Protein AF-A0A442UC63-F1 (afdb_monomer_lite)

Sequence (68 aa):
MSIRRIALTSAAVTLAFTILAQARPDTRAMTCQQTQALIQSQGSAVLTTGPNTYALYVRRYSNACDWS

Secondary structure (DSSP, 8-state):
--HHHHHHHHTTGGG------PPPPBGGGS-HHHHHHHHHHHSEEEEE-SSS-EEEEETTT--TT---

Radius of gyration: 20.33 Å; chains: 1; bounding box: 53×32×38 Å

Structure (mmCIF, N/CA/C/O backbone):
data_AF-A0A442UC63-F1
#
_entry.id   AF-A0A442UC63-F1
#
loop_
_atom_site.group_PDB
_atom_site.id
_atom_site.type_symbol
_atom_site.label_atom_id
_atom_site.label_alt_id
_atom_site.label_comp_id
_atom_site.label_asym_id
_atom_site.label_entity_id
_atom_site.label_seq_id
_atom_site.pdbx_PDB_ins_code
_atom_site.Cartn_x
_atom_site.Cartn_y
_atom_site.Cartn_z
_atom_site.occupancy
_atom_site.B_iso_or_equiv
_atom_site.auth_seq_id
_atom_site.auth_comp_id
_atom_site.auth_asym_id
_atom_site.auth_atom_id
_atom_site.pdbx_PDB_model_num
ATOM 1 N N . MET A 1 1 ? -44.161 18.799 -23.729 1.00 52.41 1 MET A N 1
ATOM 2 C CA . MET A 1 1 ? -42.738 18.892 -23.323 1.00 52.41 1 MET A CA 1
ATOM 3 C C . MET A 1 1 ? -41.883 18.304 -24.438 1.00 52.41 1 MET A C 1
ATOM 5 O O . MET A 1 1 ? -42.086 17.158 -24.800 1.00 52.41 1 MET A O 1
ATOM 9 N N . SER A 1 2 ? -41.037 19.121 -25.072 1.00 54.38 2 SER A N 1
ATOM 10 C CA . SER A 1 2 ? -40.352 18.775 -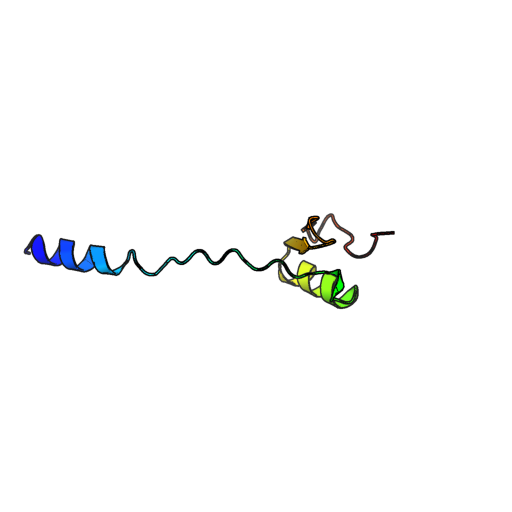26.328 1.00 54.38 2 SER A CA 1
ATOM 11 C C . SER A 1 2 ? -39.251 17.730 -26.110 1.00 54.38 2 SER A C 1
ATOM 13 O O . SER A 1 2 ? -38.325 17.978 -25.338 1.00 54.38 2 SER A O 1
ATOM 15 N N . ILE A 1 3 ? -39.326 16.608 -26.837 1.00 61.53 3 ILE A N 1
ATOM 16 C CA . ILE A 1 3 ? -38.338 15.507 -26.895 1.00 61.53 3 ILE A CA 1
ATOM 17 C C . ILE A 1 3 ? -36.899 16.028 -27.084 1.00 61.53 3 ILE A C 1
ATOM 19 O O . ILE A 1 3 ? -35.945 15.462 -26.555 1.00 61.53 3 ILE A O 1
ATOM 23 N N . ARG A 1 4 ? -36.747 17.186 -27.740 1.00 57.41 4 ARG A N 1
ATOM 24 C CA . ARG A 1 4 ? -35.472 17.889 -27.933 1.00 57.41 4 ARG A CA 1
ATOM 25 C C . ARG A 1 4 ? -34.775 18.252 -26.611 1.00 57.41 4 ARG A C 1
ATOM 27 O O . ARG A 1 4 ? -33.558 18.159 -26.528 1.00 57.41 4 ARG A O 1
ATOM 34 N N . ARG A 1 5 ? -35.528 18.623 -25.566 1.00 55.34 5 ARG A N 1
ATOM 35 C CA . ARG A 1 5 ? -34.982 18.997 -24.242 1.00 55.34 5 ARG A CA 1
ATOM 36 C C . ARG A 1 5 ? -34.501 17.785 -23.436 1.00 55.34 5 ARG A C 1
ATOM 38 O O . ARG A 1 5 ? -33.576 17.913 -22.639 1.00 55.34 5 ARG A O 1
ATOM 45 N N . ILE A 1 6 ? -35.105 16.619 -23.669 1.00 59.59 6 ILE A N 1
ATOM 46 C CA . ILE A 1 6 ? -34.728 15.358 -23.015 1.00 59.59 6 ILE A CA 1
ATOM 47 C C . ILE A 1 6 ? -33.427 14.826 -23.636 1.00 59.59 6 ILE A C 1
ATOM 49 O O . ILE A 1 6 ? -32.508 14.461 -22.915 1.00 59.59 6 ILE A O 1
ATOM 53 N N . ALA A 1 7 ? -33.292 14.900 -24.965 1.00 58.59 7 ALA A N 1
ATOM 54 C CA . ALA A 1 7 ? -32.069 14.486 -25.659 1.00 58.59 7 ALA A CA 1
ATOM 55 C C . ALA A 1 7 ? -30.838 15.348 -25.297 1.00 58.59 7 ALA A C 1
ATOM 57 O O . ALA A 1 7 ? -29.728 14.835 -25.164 1.00 58.59 7 ALA A O 1
ATOM 58 N N . LEU A 1 8 ? -31.034 16.658 -25.106 1.00 56.47 8 LEU A N 1
ATOM 59 C CA . LEU A 1 8 ? -29.963 17.592 -24.730 1.00 56.47 8 LEU A CA 1
ATOM 60 C C . LEU A 1 8 ? -29.468 17.400 -23.286 1.00 56.47 8 LEU A C 1
ATOM 62 O O . LEU A 1 8 ? -28.308 17.681 -23.005 1.00 56.47 8 LEU A O 1
ATOM 66 N N . THR A 1 9 ? -30.313 16.904 -22.379 1.00 58.16 9 THR A N 1
ATOM 67 C CA . THR A 1 9 ? -29.934 16.677 -20.973 1.00 58.16 9 THR A CA 1
ATOM 68 C C . THR A 1 9 ? -29.241 15.330 -20.762 1.00 58.16 9 THR A C 1
ATOM 70 O O . THR A 1 9 ? -28.331 15.244 -19.942 1.00 58.16 9 THR A O 1
ATOM 73 N N . SER A 1 10 ? -29.575 14.300 -21.549 1.00 56.81 10 SER A N 1
ATOM 74 C CA . SER A 1 10 ? -28.918 12.986 -21.471 1.00 56.81 10 SER A CA 1
ATOM 75 C C . SER A 1 10 ? -27.464 12.983 -21.958 1.00 56.81 10 SER A C 1
ATOM 77 O O . SER A 1 10 ? -26.646 12.247 -21.414 1.00 56.81 10 SER A O 1
ATOM 79 N N . ALA A 1 11 ? -27.112 13.818 -22.943 1.00 57.56 11 ALA A N 1
ATOM 80 C CA . ALA A 1 11 ? -25.755 13.857 -23.502 1.00 57.56 11 ALA A CA 1
ATOM 81 C C . ALA A 1 11 ? -24.704 14.452 -22.542 1.00 57.56 11 ALA A C 1
ATOM 83 O O . ALA A 1 11 ? -23.516 14.174 -22.680 1.00 57.56 11 ALA A O 1
ATOM 84 N N . ALA A 1 12 ? -25.123 15.253 -21.556 1.00 58.88 12 ALA A N 1
ATOM 85 C CA . ALA A 1 12 ? -24.209 15.904 -20.617 1.00 58.88 12 ALA A CA 1
ATOM 86 C C . ALA A 1 12 ? -23.709 14.969 -19.498 1.00 58.88 12 ALA A C 1
ATOM 88 O O . ALA A 1 12 ? -22.657 15.218 -18.916 1.00 58.88 12 ALA A O 1
ATOM 89 N N . VAL A 1 13 ? -24.436 13.888 -19.194 1.00 61.75 13 VAL A N 1
ATOM 90 C CA . VAL A 1 13 ? -24.146 13.021 -18.034 1.00 61.75 13 VAL A CA 1
ATOM 91 C C . VAL A 1 13 ? -23.081 11.958 -18.342 1.00 61.75 13 VAL A C 1
ATOM 93 O O . VAL A 1 13 ? -22.419 11.457 -17.437 1.00 61.75 13 VAL A O 1
ATOM 96 N N . THR A 1 14 ? -22.844 11.634 -19.613 1.00 61.66 14 THR A N 1
ATOM 97 C CA . THR A 1 14 ? -21.941 10.537 -20.005 1.00 61.66 14 THR A CA 1
ATOM 98 C C . THR A 1 14 ? -20.449 10.883 -19.991 1.00 61.66 14 THR A C 1
ATOM 100 O O . THR A 1 14 ? -19.634 9.973 -20.099 1.00 61.66 14 THR A O 1
ATOM 103 N N . LEU A 1 15 ? -20.053 12.154 -19.837 1.00 60.12 15 LEU A N 1
ATOM 104 C CA . LEU A 1 15 ? -18.638 12.561 -19.935 1.00 60.12 15 LEU A CA 1
ATOM 105 C C . LEU A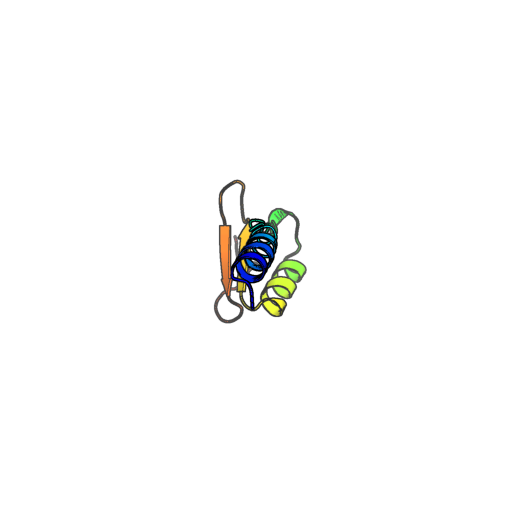 1 15 ? -17.834 12.478 -18.622 1.00 60.12 15 LEU A C 1
ATOM 107 O O . LEU A 1 15 ? -16.629 12.712 -18.647 1.00 60.12 15 LEU A O 1
ATOM 111 N N . ALA A 1 16 ? -18.452 12.156 -17.482 1.00 62.41 16 ALA A N 1
ATOM 112 C CA . ALA A 1 16 ? -17.797 12.313 -16.175 1.00 62.41 16 ALA A CA 1
ATOM 113 C C . ALA A 1 16 ? -17.172 11.036 -15.578 1.00 62.41 16 ALA A C 1
ATOM 115 O O . ALA A 1 16 ? -16.498 11.119 -14.554 1.00 62.41 16 ALA A O 1
ATOM 116 N N . PHE A 1 17 ? -17.355 9.859 -16.183 1.00 63.56 17 PHE A N 1
ATOM 117 C CA . PHE A 1 17 ? -16.822 8.608 -15.628 1.00 63.56 17 PHE A CA 1
ATOM 118 C C . PHE A 1 17 ? -15.465 8.257 -16.242 1.00 63.56 17 PHE A C 1
ATOM 120 O O . PHE A 1 17 ? -15.337 7.310 -17.017 1.00 63.56 17 PHE A O 1
ATOM 127 N N . THR A 1 18 ? -14.424 9.011 -15.888 1.00 64.50 18 THR A N 1
ATOM 128 C CA . THR A 1 18 ? -13.050 8.545 -16.091 1.00 64.50 18 THR A CA 1
ATOM 129 C C . THR A 1 18 ? -12.742 7.497 -15.025 1.00 64.50 18 THR A C 1
ATOM 131 O O . THR A 1 18 ? -12.539 7.803 -13.851 1.00 64.50 18 THR A O 1
ATOM 134 N N . ILE A 1 19 ? -12.741 6.221 -15.419 1.00 61.16 19 ILE A N 1
ATOM 135 C CA . ILE A 1 19 ? -12.314 5.126 -14.545 1.00 61.16 19 ILE A CA 1
ATOM 136 C C . ILE A 1 19 ? -10.792 5.228 -14.415 1.00 61.16 19 ILE A C 1
ATOM 138 O O . ILE A 1 19 ? -10.042 4.599 -15.159 1.00 61.16 19 ILE A O 1
ATOM 142 N N . LEU A 1 20 ? -10.316 6.080 -13.507 1.00 61.53 20 LEU A N 1
ATOM 143 C CA . LEU A 1 20 ? -8.915 6.068 -13.114 1.00 61.53 20 LEU A CA 1
ATOM 144 C C . LEU A 1 20 ? -8.660 4.709 -12.469 1.00 61.53 20 LEU A C 1
ATOM 146 O O . LEU A 1 20 ? -9.196 4.420 -11.394 1.00 61.53 20 LEU A O 1
ATOM 150 N N . ALA A 1 21 ? -7.873 3.869 -13.144 1.00 64.56 21 ALA A N 1
ATOM 151 C CA . ALA A 1 21 ? -7.347 2.649 -12.555 1.00 64.56 21 ALA A CA 1
ATOM 152 C C . ALA A 1 21 ? -6.728 3.031 -11.205 1.00 64.56 21 ALA A C 1
ATOM 154 O O . ALA A 1 21 ? -5.771 3.805 -11.163 1.00 64.56 21 ALA A O 1
ATOM 155 N N . GLN A 1 22 ? -7.342 2.581 -10.106 1.00 67.06 22 GLN A N 1
ATOM 156 C CA . GLN A 1 22 ? -6.918 2.969 -8.764 1.00 67.06 22 GLN A CA 1
ATOM 157 C C . GLN A 1 22 ? -5.449 2.580 -8.604 1.00 67.06 22 GLN A C 1
ATOM 159 O O . GLN A 1 22 ? -5.094 1.405 -8.732 1.00 67.06 22 GLN A O 1
ATOM 164 N N . ALA A 1 23 ? -4.589 3.579 -8.399 1.00 70.12 23 ALA A N 1
ATOM 165 C CA . ALA A 1 23 ? -3.164 3.354 -8.249 1.00 70.12 23 ALA A CA 1
ATOM 166 C C . ALA A 1 23 ? -2.946 2.452 -7.029 1.00 70.12 23 ALA A C 1
ATOM 168 O O . ALA A 1 23 ? -3.313 2.807 -5.910 1.00 70.12 23 ALA A O 1
ATOM 169 N N . ARG A 1 24 ? -2.389 1.259 -7.261 1.00 83.06 24 ARG A N 1
ATOM 170 C CA . ARG A 1 24 ? -2.074 0.295 -6.203 1.00 83.06 24 ARG A CA 1
ATOM 171 C C . ARG A 1 24 ? -0.883 0.822 -5.406 1.00 83.06 24 ARG A C 1
ATOM 173 O O . ARG A 1 24 ? 0.179 0.992 -6.008 1.00 83.06 24 ARG A O 1
ATOM 180 N N . PRO A 1 25 ? -1.023 1.067 -4.093 1.00 85.75 25 PRO A N 1
ATOM 181 C CA . PRO A 1 25 ? 0.105 1.465 -3.264 1.00 85.75 25 PRO A CA 1
ATOM 182 C C . PRO A 1 25 ? 1.212 0.408 -3.334 1.00 85.75 25 PRO A C 1
ATOM 184 O O . PRO A 1 25 ? 0.940 -0.795 -3.266 1.00 85.75 25 PRO A O 1
ATOM 187 N N . ASP A 1 26 ? 2.454 0.858 -3.503 1.00 86.00 26 ASP A N 1
ATOM 188 C CA . ASP A 1 26 ? 3.625 -0.016 -3.541 1.00 86.00 26 ASP A CA 1
ATOM 189 C C . ASP A 1 26 ? 4.148 -0.236 -2.121 1.00 86.00 26 ASP A C 1
ATOM 191 O O . ASP A 1 26 ? 4.643 0.692 -1.478 1.00 86.00 26 ASP A O 1
ATOM 195 N N . THR A 1 27 ? 4.037 -1.469 -1.617 1.00 85.81 27 THR A N 1
ATOM 196 C CA . THR A 1 27 ? 4.482 -1.808 -0.257 1.00 85.81 27 THR A CA 1
ATOM 197 C C . THR A 1 27 ? 5.991 -1.751 -0.098 1.00 85.81 27 THR A C 1
ATOM 199 O O . THR A 1 27 ? 6.454 -1.660 1.033 1.00 85.81 27 THR A O 1
ATOM 202 N N . ARG A 1 28 ? 6.769 -1.734 -1.189 1.00 83.81 28 ARG A N 1
ATOM 203 C CA . ARG A 1 28 ? 8.233 -1.570 -1.133 1.00 83.81 28 ARG A CA 1
ATOM 204 C C . ARG A 1 28 ? 8.645 -0.169 -0.679 1.00 83.81 28 ARG A C 1
ATOM 206 O O . ARG A 1 28 ? 9.780 0.018 -0.258 1.00 83.81 28 ARG A O 1
ATOM 213 N N . ALA A 1 29 ? 7.732 0.801 -0.758 1.00 87.31 29 ALA A N 1
ATOM 214 C CA . ALA A 1 29 ? 7.933 2.170 -0.292 1.00 87.31 29 ALA A CA 1
ATOM 215 C C . ALA A 1 29 ? 7.248 2.465 1.059 1.00 87.31 29 ALA A C 1
ATOM 217 O O . ALA A 1 29 ? 7.279 3.606 1.516 1.00 87.31 29 ALA A O 1
ATOM 218 N N . MET A 1 30 ? 6.620 1.468 1.696 1.00 88.25 30 MET A N 1
ATOM 219 C CA . MET A 1 30 ? 5.880 1.629 2.953 1.00 88.25 30 MET A CA 1
ATOM 220 C C . MET A 1 30 ? 6.510 0.810 4.080 1.00 88.25 30 MET A C 1
ATOM 222 O O . MET A 1 30 ? 7.079 -0.257 3.861 1.00 88.25 30 MET A O 1
ATOM 226 N N . THR A 1 31 ? 6.359 1.270 5.321 1.00 89.69 31 THR A N 1
ATOM 227 C CA . THR A 1 31 ? 6.679 0.436 6.487 1.00 89.69 31 THR A CA 1
ATOM 228 C C . THR A 1 31 ? 5.584 -0.603 6.719 1.00 89.69 31 THR A C 1
ATOM 230 O O . THR A 1 31 ? 4.425 -0.395 6.358 1.00 89.69 31 THR A O 1
ATOM 233 N N . CYS A 1 32 ? 5.913 -1.699 7.408 1.00 87.94 32 CYS A N 1
ATOM 234 C CA . CYS A 1 32 ? 4.912 -2.694 7.805 1.00 87.9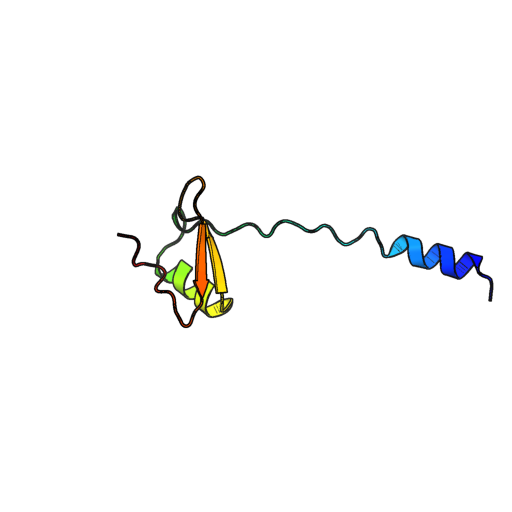4 32 CYS A CA 1
ATOM 235 C C . CYS A 1 32 ? 3.709 -2.055 8.528 1.00 87.94 32 CYS A C 1
ATOM 237 O O . CYS A 1 32 ? 2.556 -2.363 8.234 1.00 87.94 32 CYS A O 1
ATOM 239 N N . GLN A 1 33 ? 3.964 -1.108 9.433 1.00 89.12 33 GLN A N 1
ATOM 240 C CA . GLN A 1 33 ? 2.913 -0.445 10.200 1.00 89.12 33 GLN A CA 1
ATOM 241 C C . GLN A 1 33 ? 1.999 0.418 9.312 1.00 89.12 33 GLN A C 1
ATOM 243 O O . GLN A 1 33 ? 0.787 0.443 9.527 1.00 89.12 33 GLN A O 1
ATOM 248 N N . GLN A 1 34 ? 2.557 1.077 8.290 1.00 90.06 34 GLN A N 1
ATOM 249 C CA . GLN A 1 34 ? 1.784 1.825 7.291 1.00 90.06 34 GLN A CA 1
ATOM 250 C C . GLN A 1 34 ? 0.910 0.891 6.447 1.00 90.06 34 GLN A C 1
ATOM 252 O O . GLN A 1 34 ? -0.282 1.149 6.285 1.00 90.06 34 GLN A O 1
ATOM 257 N N . THR A 1 35 ? 1.469 -0.229 5.982 1.00 88.56 35 THR A N 1
ATOM 258 C CA . THR A 1 35 ? 0.731 -1.267 5.246 1.00 88.56 35 THR A CA 1
ATOM 259 C C . THR A 1 35 ? -0.426 -1.823 6.074 1.00 88.56 35 THR A C 1
ATOM 261 O O . THR A 1 35 ? -1.558 -1.915 5.597 1.00 88.56 35 THR A O 1
ATOM 264 N N . GLN A 1 36 ? -0.167 -2.142 7.343 1.00 88.50 36 GLN A N 1
ATOM 265 C CA . GLN A 1 36 ? -1.179 -2.645 8.263 1.00 88.50 36 GLN A CA 1
ATOM 266 C C . GLN A 1 36 ? -2.295 -1.612 8.454 1.00 88.50 36 GLN A C 1
ATOM 268 O O . GLN A 1 36 ? -3.467 -1.948 8.310 1.00 88.50 36 GLN A O 1
ATOM 273 N N . ALA A 1 37 ? -1.954 -0.348 8.721 1.00 90.44 37 ALA A N 1
ATOM 274 C CA . ALA A 1 37 ? -2.938 0.721 8.890 1.00 90.44 37 ALA A CA 1
ATOM 275 C C . ALA A 1 37 ? -3.823 0.903 7.644 1.00 90.44 37 ALA A C 1
ATOM 277 O O . ALA A 1 37 ? -5.035 1.085 7.770 1.00 90.44 37 ALA A O 1
ATOM 278 N N . LEU A 1 38 ? -3.241 0.784 6.448 1.00 89.31 38 LEU A N 1
ATOM 279 C CA . LEU A 1 38 ? -3.959 0.848 5.176 1.00 89.31 38 LEU A CA 1
ATOM 280 C C . LEU A 1 38 ? -4.972 -0.299 5.018 1.00 89.31 38 LEU A C 1
ATOM 282 O O . LEU A 1 38 ? -6.124 -0.075 4.656 1.00 89.31 38 LEU A O 1
ATOM 286 N N . ILE A 1 39 ? -4.574 -1.534 5.325 1.00 89.12 39 ILE A N 1
ATOM 287 C CA . ILE A 1 39 ? -5.464 -2.704 5.229 1.00 89.12 39 ILE A CA 1
ATOM 288 C C . ILE A 1 39 ? -6.582 -2.626 6.268 1.00 89.12 39 ILE A C 1
ATOM 290 O O . ILE A 1 39 ? -7.722 -3.002 5.996 1.00 89.12 39 ILE A O 1
ATOM 294 N N . GLN A 1 40 ? -6.273 -2.124 7.463 1.00 89.75 40 GLN A N 1
ATOM 295 C CA . GLN A 1 40 ? -7.257 -1.945 8.527 1.00 89.75 40 GLN A CA 1
ATOM 296 C C . GLN A 1 40 ? -8.287 -0.864 8.171 1.00 89.75 40 GLN A C 1
ATOM 298 O O . GLN A 1 40 ? -9.459 -1.039 8.498 1.00 89.75 40 GLN A O 1
ATOM 303 N N . SER A 1 41 ? -7.879 0.210 7.482 1.00 89.94 41 SER A N 1
ATOM 304 C CA . SER A 1 41 ? -8.783 1.293 7.074 1.00 89.94 41 SER A CA 1
ATOM 305 C C . SER A 1 41 ? -9.671 0.920 5.885 1.00 89.94 41 SER A C 1
ATOM 307 O O . SER A 1 41 ? -10.848 1.268 5.879 1.00 89.94 41 SER A O 1
ATOM 309 N N . GLN A 1 42 ? -9.140 0.180 4.906 1.00 89.62 42 GLN A N 1
ATOM 310 C CA . GLN A 1 42 ? -9.879 -0.202 3.695 1.00 89.62 42 GLN A CA 1
ATOM 311 C C . GLN A 1 42 ? -10.615 -1.543 3.823 1.00 89.62 42 GLN A C 1
ATOM 313 O O . GLN A 1 42 ? -11.480 -1.859 3.010 1.00 89.62 42 GLN A O 1
ATOM 318 N N . GLY A 1 43 ? -10.269 -2.372 4.812 1.00 89.44 43 GLY A N 1
ATOM 319 C CA . GLY A 1 43 ? -10.793 -3.732 4.984 1.00 89.44 43 GLY A CA 1
ATOM 320 C C . GLY A 1 43 ? -10.194 -4.748 4.004 1.00 89.44 43 GLY A C 1
ATOM 321 O O . GLY A 1 43 ? -9.914 -5.886 4.394 1.00 89.44 43 GLY A O 1
ATOM 322 N N . SER A 1 44 ? -9.930 -4.331 2.766 1.00 88.38 44 SER A N 1
ATOM 323 C CA . SER A 1 44 ? -9.122 -5.059 1.791 1.00 88.38 44 SER A CA 1
ATOM 324 C C . SER A 1 44 ? -8.309 -4.108 0.921 1.00 88.38 44 SER A C 1
ATOM 326 O O . SER A 1 44 ? -8.822 -3.059 0.542 1.00 88.38 44 SER A O 1
ATOM 328 N N . ALA A 1 45 ? -7.089 -4.490 0.550 1.00 88.62 45 ALA A N 1
ATOM 329 C CA . ALA A 1 45 ? -6.241 -3.694 -0.331 1.00 88.62 45 ALA A CA 1
ATOM 330 C C . ALA A 1 45 ? -5.446 -4.591 -1.287 1.00 88.62 45 ALA A C 1
ATOM 332 O O . ALA A 1 45 ? -4.861 -5.588 -0.866 1.00 88.62 45 ALA A O 1
ATOM 333 N N . VAL A 1 46 ? -5.403 -4.223 -2.570 1.00 90.88 46 VAL A N 1
ATOM 334 C CA . VAL A 1 46 ? -4.484 -4.830 -3.542 1.00 90.88 46 VAL A CA 1
ATOM 335 C C . VAL A 1 46 ? -3.223 -3.986 -3.580 1.00 90.88 46 VAL A C 1
ATOM 337 O O . VAL A 1 46 ? -3.260 -2.827 -3.993 1.00 90.88 46 VAL A O 1
ATOM 340 N N . LEU A 1 47 ? -2.115 -4.575 -3.154 1.00 89.69 47 LEU A N 1
ATOM 341 C CA . LEU A 1 47 ? -0.846 -3.883 -2.988 1.00 89.69 47 LEU A CA 1
ATOM 342 C C . LEU A 1 47 ? 0.194 -4.448 -3.947 1.00 89.69 47 LEU A C 1
ATOM 344 O O . LEU A 1 47 ? 0.231 -5.656 -4.189 1.00 89.69 47 LEU A O 1
ATOM 348 N N . THR A 1 48 ? 1.036 -3.576 -4.489 1.00 91.00 48 THR A N 1
ATOM 349 C CA . THR A 1 48 ? 2.168 -3.989 -5.323 1.00 91.00 48 THR A CA 1
ATOM 350 C C . THR A 1 48 ? 3.291 -4.466 -4.409 1.00 91.00 48 THR A C 1
ATOM 352 O O . THR A 1 48 ? 3.789 -3.684 -3.605 1.00 91.00 48 THR A O 1
ATOM 355 N N . THR A 1 49 ? 3.687 -5.733 -4.533 1.00 88.44 49 THR A N 1
ATOM 356 C CA . THR A 1 49 ? 4.741 -6.364 -3.714 1.00 88.44 49 THR A CA 1
ATOM 357 C C . THR A 1 49 ? 6.057 -6.547 -4.474 1.00 88.44 49 THR A C 1
ATOM 359 O O . THR A 1 49 ? 7.076 -6.882 -3.882 1.00 88.44 49 THR A O 1
ATOM 362 N N . GLY A 1 50 ? 6.066 -6.301 -5.786 1.00 86.56 50 GLY A N 1
ATOM 363 C CA . GLY A 1 50 ? 7.247 -6.405 -6.640 1.00 86.56 50 GLY A CA 1
ATOM 364 C C . GLY A 1 50 ? 7.030 -5.735 -7.997 1.00 86.56 50 GLY A C 1
ATOM 365 O O . GLY A 1 50 ? 5.981 -5.138 -8.222 1.00 86.56 50 GLY A O 1
ATOM 366 N N . PRO A 1 51 ? 8.000 -5.809 -8.927 1.00 84.38 51 PRO A N 1
ATOM 367 C CA . PRO A 1 51 ? 7.952 -5.066 -10.190 1.00 84.38 51 PRO A CA 1
ATOM 368 C C . PRO A 1 51 ? 6.694 -5.344 -11.019 1.00 84.38 51 PRO A C 1
ATOM 370 O O . PRO A 1 51 ? 6.180 -4.441 -11.666 1.00 84.38 51 PRO A O 1
ATOM 373 N N . ASN A 1 52 ? 6.196 -6.583 -10.963 1.00 87.50 52 ASN A N 1
ATOM 374 C CA . ASN A 1 52 ? 5.001 -7.036 -11.677 1.00 87.50 52 ASN A CA 1
ATOM 375 C C . ASN A 1 52 ? 4.068 -7.889 -10.796 1.00 87.50 52 ASN A C 1
ATOM 377 O O . ASN A 1 52 ? 3.131 -8.502 -11.302 1.00 87.50 52 ASN A O 1
ATOM 381 N N . THR A 1 53 ? 4.328 -7.967 -9.489 1.00 88.44 53 THR A N 1
ATOM 382 C CA . THR A 1 53 ? 3.579 -8.816 -8.554 1.00 88.44 53 THR A CA 1
ATOM 383 C C . THR A 1 53 ? 2.722 -7.976 -7.625 1.00 88.44 53 THR A C 1
ATOM 385 O O . THR A 1 53 ? 3.111 -6.896 -7.177 1.00 88.44 53 THR A O 1
ATOM 388 N N . TYR A 1 54 ? 1.537 -8.493 -7.335 1.00 89.50 54 TYR A N 1
ATOM 389 C CA . TYR A 1 54 ? 0.576 -7.875 -6.440 1.00 89.50 54 TYR A CA 1
ATOM 390 C C . TYR A 1 54 ? -0.009 -8.929 -5.506 1.00 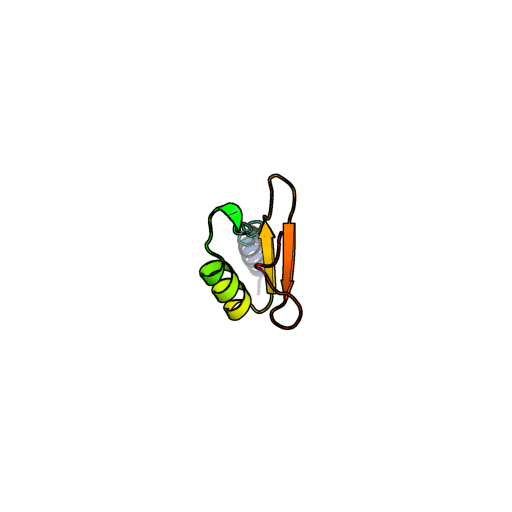89.50 54 TYR A C 1
ATOM 392 O O . TYR A 1 54 ? -0.119 -10.099 -5.870 1.00 89.50 54 TYR A O 1
ATOM 400 N N . ALA A 1 55 ? -0.406 -8.496 -4.315 1.00 88.25 55 ALA A N 1
ATOM 401 C CA . ALA A 1 55 ? -1.090 -9.324 -3.334 1.00 88.25 55 ALA A CA 1
ATOM 402 C C . ALA A 1 55 ? -2.385 -8.639 -2.891 1.00 88.25 55 ALA A C 1
ATOM 404 O O . ALA A 1 55 ? -2.427 -7.419 -2.712 1.00 88.25 55 ALA A O 1
ATOM 405 N N . LEU A 1 56 ? -3.447 -9.429 -2.735 1.00 88.75 56 LEU A N 1
ATOM 406 C CA . LEU A 1 56 ? -4.688 -8.986 -2.112 1.00 88.75 56 LEU A CA 1
ATOM 407 C C . LEU A 1 56 ? -4.607 -9.278 -0.617 1.00 88.75 56 LEU A C 1
ATOM 409 O O . LEU A 1 56 ? -4.530 -10.433 -0.205 1.00 88.75 56 LEU A O 1
ATOM 413 N N . TYR A 1 57 ? -4.695 -8.225 0.181 1.00 89.62 57 TYR A N 1
ATOM 414 C CA . TYR A 1 57 ? -4.797 -8.319 1.624 1.00 89.62 57 TYR A CA 1
ATOM 415 C C . TYR A 1 57 ? -6.243 -8.117 2.047 1.00 89.62 57 TYR A C 1
ATOM 417 O O . TYR A 1 57 ? -6.903 -7.184 1.597 1.00 89.62 57 TYR A O 1
ATOM 425 N N . VAL A 1 58 ? -6.730 -8.982 2.929 1.00 88.62 58 VAL A N 1
ATOM 426 C CA . VAL A 1 58 ? -8.051 -8.903 3.549 1.00 88.62 58 VAL A CA 1
ATOM 427 C C . VAL A 1 58 ? -7.846 -8.916 5.054 1.00 88.62 58 VAL A C 1
ATOM 429 O O . VAL A 1 58 ? -7.298 -9.872 5.600 1.00 88.62 58 VAL A O 1
ATOM 432 N N . ARG A 1 59 ? -8.335 -7.879 5.737 1.00 87.88 59 ARG A N 1
ATOM 433 C CA . ARG A 1 59 ? -8.121 -7.606 7.169 1.00 87.88 59 ARG A CA 1
ATOM 434 C C . ARG A 1 59 ? -8.276 -8.824 8.091 1.00 87.88 59 ARG A C 1
ATOM 436 O O . ARG A 1 59 ? -7.609 -8.896 9.116 1.00 87.88 59 ARG A O 1
ATOM 443 N N . ARG A 1 6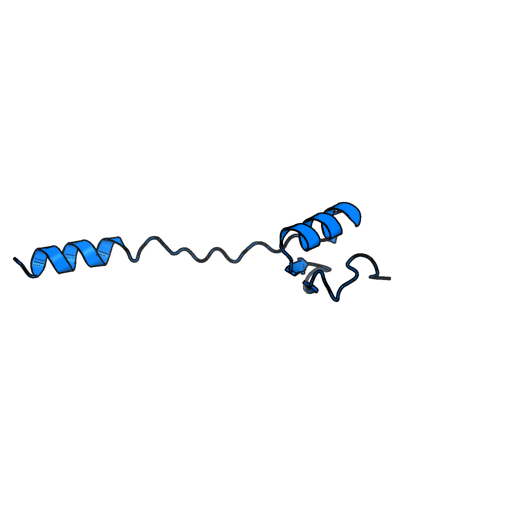0 ? -9.172 -9.755 7.752 1.00 84.25 60 ARG A N 1
ATOM 444 C CA . ARG A 1 60 ? -9.471 -10.948 8.557 1.00 84.25 60 ARG A CA 1
ATOM 445 C C . ARG A 1 60 ? -8.525 -12.130 8.319 1.00 84.25 60 ARG A C 1
ATOM 447 O O . ARG A 1 60 ? -8.434 -12.987 9.189 1.00 84.25 60 ARG A O 1
ATOM 454 N N . TYR A 1 61 ? -7.870 -12.194 7.165 1.00 81.44 61 TYR A N 1
ATOM 455 C CA . TYR A 1 61 ? -7.192 -13.409 6.698 1.00 81.44 61 TYR A CA 1
ATOM 456 C C . TYR A 1 61 ? -5.713 -13.215 6.385 1.00 81.44 61 TYR A C 1
ATOM 458 O O . TYR A 1 61 ? -4.991 -14.200 6.318 1.00 81.44 61 TYR A O 1
ATOM 466 N N . SER A 1 62 ? -5.261 -11.979 6.175 1.00 78.19 62 SER A N 1
ATOM 467 C CA . SER A 1 62 ? -3.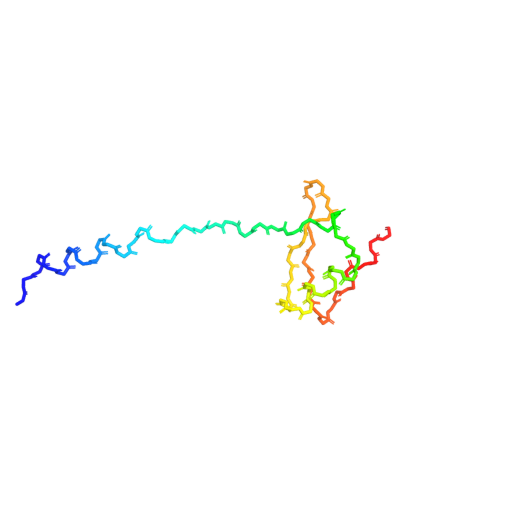922 -11.716 5.656 1.00 78.19 62 SER A CA 1
ATOM 468 C C . SER A 1 62 ? -3.036 -10.963 6.648 1.00 78.19 62 SER A C 1
ATOM 470 O O . SER A 1 62 ? -3.440 -9.939 7.203 1.00 78.19 62 SER A O 1
ATOM 472 N N . ASN A 1 63 ? -1.804 -11.428 6.795 1.00 76.44 63 ASN A N 1
ATOM 473 C CA . ASN A 1 63 ? -0.730 -10.877 7.614 1.00 76.44 63 ASN A CA 1
ATOM 474 C C . ASN A 1 63 ? 0.283 -10.147 6.718 1.00 76.44 63 ASN A C 1
ATOM 476 O O . ASN A 1 63 ? 1.259 -10.721 6.280 1.00 76.44 63 ASN A O 1
ATOM 480 N N . ALA A 1 64 ? 0.076 -8.858 6.449 1.00 70.88 64 ALA A N 1
ATOM 481 C CA . ALA A 1 64 ? 0.742 -8.149 5.348 1.00 70.88 64 ALA A CA 1
ATOM 482 C C . ALA A 1 64 ? 2.255 -7.894 5.438 1.00 70.88 64 ALA A C 1
ATOM 484 O O . ALA A 1 64 ? 2.816 -7.190 4.597 1.00 70.88 64 ALA A O 1
ATOM 485 N N . CYS A 1 65 ? 2.916 -8.444 6.448 1.00 76.62 65 CYS A N 1
ATOM 486 C CA . CYS A 1 65 ? 4.328 -8.223 6.726 1.00 76.62 65 CYS A CA 1
ATOM 487 C C . CYS A 1 65 ? 5.108 -9.527 6.923 1.00 76.62 65 CYS A C 1
ATOM 489 O O . CYS A 1 65 ? 6.167 -9.502 7.540 1.00 76.62 65 CYS A O 1
ATOM 491 N N . ASP A 1 66 ? 4.580 -10.655 6.454 1.00 73.38 66 ASP A N 1
ATOM 492 C CA . ASP A 1 66 ? 5.221 -11.970 6.555 1.00 73.38 66 ASP A CA 1
ATOM 493 C C . ASP A 1 66 ? 5.946 -12.404 5.277 1.00 73.38 66 ASP A C 1
ATOM 495 O O . ASP A 1 66 ? 6.338 -13.561 5.162 1.00 73.38 66 ASP A O 1
ATOM 499 N N . TRP A 1 67 ? 6.124 -11.494 4.318 1.00 61.25 67 TRP A N 1
ATOM 500 C CA . TRP A 1 67 ? 6.874 -11.743 3.094 1.00 61.25 67 TRP A CA 1
ATOM 501 C C . TRP A 1 67 ? 8.368 -11.906 3.431 1.00 61.25 67 TRP A C 1
ATOM 503 O O . TRP A 1 67 ? 9.140 -10.955 3.400 1.00 61.25 67 TRP A O 1
ATOM 513 N N . SER A 1 68 ? 8.760 -13.112 3.840 1.00 51.41 68 SER A N 1
ATOM 514 C CA . SER A 1 68 ? 10.153 -13.553 3.997 1.00 51.41 68 SER A CA 1
ATOM 515 C C . SER A 1 68 ? 10.746 -14.007 2.672 1.00 51.41 68 SER A C 1
ATOM 517 O O . SER A 1 68 ? 10.069 -14.829 2.011 1.00 51.41 68 SER A O 1
#

pLDDT: mean 76.73, std 13.59, range [51.41, 91.0]

Foldseek 3Di:
DDPVVVVVVVVVPPPPDPPPPPDAAECVPPDLVRVLVVCVVVQWGWHHDDPPDIDIDGNVPDRPPPPD